Protein 8HEK (pdb70)

Sequence (87 aa):
MNTYLIDPRKNNDNSGERFTVDAVDITAAAKSSAAQQILGEEFEGLVYRETGESNGSSGMFQAYHHLHGTNRTETTTVGYPFHVMELLEH

Secondary structure (DSSP, 8-state):
-EEEEEE-GGGGTT----EEEEESSHHHHHHHHHHHHH-TT---EEEESSS-TTSSEEEEEEEEPTTSSS-EEEEEEEEEEEEE---

Radius of gyration: 12.9 Å; Cα contacts (8 Å, |Δi|>4): 193; chains: 1; bounding box: 28×34×29 Å

Foldseek 3Di:
DFKKKKFLCVLVPNPVDIDIDDDPFQQVRVQVNCCVSVHDVDDFGKDFDDDDVRAKGKIWTKDADPPDDGDIDTDGDIMTIHTDDDD

Organism: NCBI:txid1223262

Structure (mmCIF, N/CA/C/O backbone):
data_8HEK
#
_entry.id   8HEK
#
_cell.length_a   26.960
_cell.length_b   47.351
_cell.length_c   56.370
_cell.angle_alpha   90.000
_cell.angle_beta   90.000
_cell.angle_gamma   90.000
#
_symmetry.space_group_name_H-M   'P 21 21 21'
#
loop_
_entity.id
_entity.type
_entity.pdbx_description
1 polymer AcrIE2
2 water water
#
loop_
_atom_site.group_PDB
_atom_site.id
_atom_site.type_symbol
_atom_site.label_atom_id
_atom_site.label_alt_id
_atom_site.label_comp_id
_atom_site.label_asym_id
_atom_site.label_entity_id
_atom_site.label_seq_id
_atom_site.pdbx_PDB_ins_code
_atom_site.Cartn_x
_atom_site.Cartn_y
_atom_site.Cartn_z
_atom_site.occupancy
_atom_site.B_iso_or_equiv
_atom_site.auth_seq_id
_atom_site.auth_comp_id
_atom_site.auth_asym_id
_atom_site.auth_atom_id
_atom_site.pdbx_PDB_model_num
ATOM 1 N N . MET A 1 1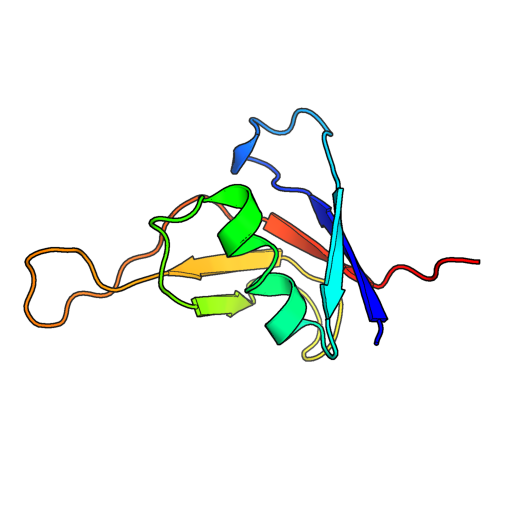 ? 4.536 13.885 53.291 1.00 16.17 1 MET A N 1
ATOM 2 C CA . MET A 1 1 ? 4.667 14.240 54.740 1.00 12.31 1 MET A CA 1
ATOM 3 C C . MET A 1 1 ? 3.344 14.836 55.247 1.00 12.71 1 MET A C 1
ATOM 4 O O . MET A 1 1 ? 2.678 15.567 54.507 1.00 15.26 1 MET A O 1
ATOM 9 N N . ASN A 1 2 ? 2.957 14.447 56.455 1.00 9.75 2 ASN A N 1
ATOM 10 C CA . ASN A 1 2 ? 1.744 14.994 57.113 1.00 9.54 2 ASN A CA 1
ATOM 11 C C . ASN A 1 2 ? 2.139 15.723 58.406 1.00 7.59 2 ASN A C 1
ATOM 12 O O . ASN A 1 2 ? 3.205 15.441 58.951 1.00 9.03 2 ASN A O 1
ATOM 17 N N . THR A 1 3 ? 1.235 16.578 58.859 1.00 7.68 3 THR A N 1
ATOM 18 C CA . THR A 1 3 ? 1.426 17.304 60.147 1.00 7.86 3 THR A CA 1
ATOM 19 C C . THR A 1 3 ? 0.422 16.737 61.151 1.00 6.34 3 THR A C 1
ATOM 20 O O . THR A 1 3 ? -0.711 16.478 60.793 1.00 7.09 3 THR A O 1
ATOM 24 N N . TYR A 1 4 ? 0.852 16.650 62.402 1.00 6.85 4 TYR A N 1
ATOM 25 C CA . TYR A 1 4 ? 0.004 16.136 63.495 1.00 5.08 4 TYR A CA 1
ATOM 26 C C . TYR A 1 4 ? 0.118 17.043 64.714 1.00 6.15 4 TYR A C 1
ATOM 27 O O . TYR A 1 4 ? 1.210 17.458 65.045 1.00 6.35 4 TYR A O 1
ATOM 36 N N . LEU A 1 5 ? -1.013 17.319 65.336 1.00 5.17 5 LEU A N 1
ATOM 37 C CA . LEU A 1 5 ? -1.078 18.166 66.536 1.00 5.15 5 LEU A CA 1
ATOM 38 C C . LEU A 1 5 ? -1.018 17.256 67.751 1.00 5.26 5 LEU A C 1
ATOM 39 O O . LEU A 1 5 ? -1.842 16.328 67.859 1.00 6.51 5 LEU A O 1
ATOM 44 N N . ILE A 1 6 ? -0.096 17.589 68.641 1.00 5.33 6 ILE A N 1
ATOM 45 C CA . ILE A 1 6 ? 0.130 16.785 69.873 1.00 4.96 6 ILE A CA 1
ATOM 46 C C . ILE A 1 6 ? -0.355 17.522 71.111 1.00 5.59 6 ILE A C 1
ATOM 47 O O . ILE A 1 6 ? 0.015 18.684 71.289 1.00 6.43 6 ILE A O 1
ATOM 52 N N . ASP A 1 7 ? -1.118 16.827 71.927 1.00 5.26 7 ASP A N 1
ATOM 53 C CA . ASP A 1 7 ? -1.505 17.359 73.248 1.00 6.63 7 ASP A CA 1
ATOM 54 C C . ASP A 1 7 ? -0.902 16.383 74.267 1.00 6.26 7 ASP A C 1
ATOM 55 O O . ASP A 1 7 ? -1.416 15.289 74.404 1.00 6.41 7 ASP A O 1
ATOM 60 N N . PRO A 1 8 ? 0.156 16.795 75.009 1.00 6.00 8 PRO A N 1
ATOM 61 C CA . PRO A 1 8 ? 0.786 15.909 76.010 1.00 5.97 8 PRO A CA 1
ATOM 62 C C . PRO A 1 8 ? -0.130 15.553 77.190 1.00 5.59 8 PRO A C 1
ATOM 63 O O . PRO A 1 8 ? 0.232 14.662 77.915 1.00 6.18 8 PRO A O 1
ATOM 67 N N . ARG A 1 9 ? -1.253 16.238 77.340 1.00 5.87 9 ARG A N 1
ATOM 68 C CA . ARG A 1 9 ? -2.252 15.929 78.408 1.00 8.05 9 ARG A CA 1
ATOM 69 C C . ARG A 1 9 ? -1.566 15.919 79.787 1.00 7.98 9 ARG A C 1
ATOM 70 O O . ARG A 1 9 ? -0.905 16.873 80.120 1.00 7.73 9 ARG A O 1
ATOM 78 N N . LYS A 1 10 ? -1.685 14.806 80.518 1.00 7.21 10 LYS A N 1
ATOM 79 C CA . LYS A 1 10 ? -1.150 14.785 81.908 1.00 9.36 10 LYS A CA 1
ATOM 80 C C . LYS A 1 10 ? 0.366 14.930 81.930 1.00 8.73 10 LYS A C 1
ATOM 81 O O . LYS A 1 10 ? 0.878 15.366 82.948 1.00 11.15 10 LYS A O 1
ATOM 87 N N . ASN A 1 11 ? 1.044 14.639 80.817 1.00 7.67 11 ASN A N 1
ATOM 88 C CA . ASN A 1 11 ? 2.509 14.875 80.771 1.00 8.41 11 ASN A CA 1
ATOM 89 C C . ASN A 1 11 ? 2.878 16.347 81.038 1.00 9.94 11 ASN A C 1
ATOM 90 O O . ASN A 1 11 ? 3.994 16.560 81.473 1.00 11.71 11 ASN A O 1
ATOM 95 N N . ASN A 1 12 ? 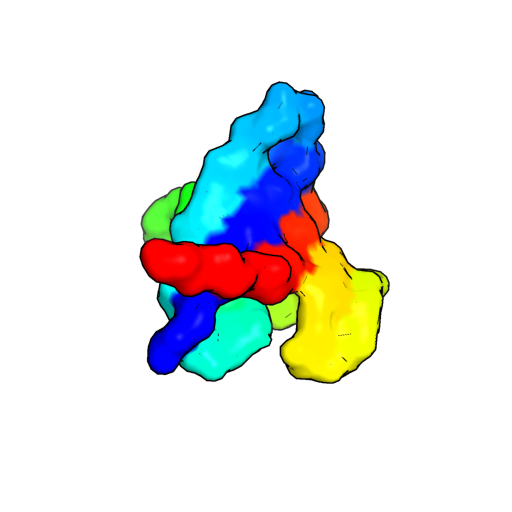2.014 17.302 80.672 1.00 9.46 12 ASN A N 1
ATOM 96 C CA . ASN A 1 12 ? 2.320 18.727 80.988 1.00 10.63 12 ASN A CA 1
ATOM 97 C C . ASN A 1 12 ? 1.293 19.249 81.988 1.00 11.04 12 ASN A C 1
ATOM 98 O O . ASN A 1 12 ? 1.040 20.471 81.984 1.00 12.46 12 ASN A O 1
ATOM 103 N N . ASP A 1 13 ? 0.702 18.359 82.759 1.00 12.94 13 ASP A N 1
ATOM 104 C CA . ASP A 1 13 ? -0.313 18.734 83.787 1.00 14.56 13 ASP A CA 1
ATOM 105 C C . ASP A 1 13 ? -1.544 19.354 83.129 1.00 12.43 13 ASP A C 1
ATOM 106 O O . ASP A 1 13 ? -2.153 20.225 83.740 1.00 13.09 13 ASP A O 1
ATOM 111 N N . ASN A 1 14 ? -1.872 18.931 81.908 1.00 10.99 14 ASN A N 1
ATOM 112 C CA . ASN A 1 14 ? -3.064 19.434 81.183 1.00 11.68 14 ASN A CA 1
ATOM 113 C C . ASN A 1 14 ? -3.021 20.972 81.092 1.00 10.09 14 ASN A C 1
ATOM 114 O O . ASN A 1 14 ? -4.066 21.613 81.232 1.00 12.39 14 ASN A O 1
ATOM 119 N N . SER A 1 15 ? -1.847 21.545 80.863 1.00 9.53 15 SER A N 1
ATOM 120 C CA . SER A 1 15 ? -1.694 23.030 80.752 1.00 10.26 15 SER A CA 1
ATOM 121 C C . SER A 1 15 ? -2.339 23.597 79.494 1.00 10.23 15 SER A C 1
ATOM 122 O O . SER A 1 15 ? -2.610 24.799 79.474 1.00 14.06 15 SER A O 1
ATOM 125 N N . GLY A 1 16 ? -2.613 22.734 78.521 1.00 9.86 16 GLY A N 1
ATOM 126 C CA . GLY A 1 16 ? -3.108 23.209 77.223 1.00 11.10 16 GLY A CA 1
ATOM 127 C C . GLY A 1 16 ? -1.962 23.491 76.265 1.00 9.84 16 GLY A C 1
ATOM 128 O O . GLY A 1 16 ? -2.280 23.796 75.119 1.00 11.33 16 GLY A O 1
ATOM 129 N N . GLU A 1 17 ? -0.713 23.377 76.687 1.00 8.18 17 GLU A N 1
ATOM 130 C CA . GLU A 1 17 ? 0.426 23.559 75.739 1.00 8.36 17 GLU A CA 1
ATOM 131 C C . GLU A 1 17 ? 0.387 22.417 74.730 1.00 7.22 17 GLU A C 1
ATOM 132 O O . GLU A 1 17 ? 0.321 21.245 75.142 1.00 8.87 17 GLU A O 1
ATOM 138 N N . ARG A 1 18 ? 0.433 22.772 73.465 1.00 6.57 18 ARG A N 1
ATOM 139 C CA . ARG A 1 18 ? 0.422 21.763 72.367 1.00 6.50 18 ARG A CA 1
ATOM 140 C C . ARG A 1 18 ? 1.498 22.139 71.353 1.00 6.27 18 ARG A C 1
ATOM 141 O O . ARG A 1 18 ? 2.020 23.259 71.401 1.00 7.18 18 ARG A O 1
ATOM 149 N N . PHE A 1 19 ? 1.848 21.198 70.491 1.00 5.49 19 PHE A N 1
ATOM 150 C CA . PHE A 1 19 ? 2.875 21.424 69.448 1.00 7.00 19 PHE A CA 1
ATOM 151 C C . PHE A 1 19 ? 2.576 20.464 68.297 1.00 6.13 19 PHE A C 1
ATOM 152 O O . PHE A 1 19 ? 1.792 19.535 68.468 1.00 6.98 19 PHE A O 1
ATOM 160 N N . THR A 1 20 ? 3.292 20.661 67.212 1.00 6.01 20 THR A N 1
ATOM 161 C CA . THR A 1 20 ? 3.109 19.737 66.085 1.00 6.37 20 THR A CA 1
ATOM 162 C C . THR A 1 20 ? 4.373 18.938 65.784 1.00 6.44 20 THR A C 1
ATOM 163 O O . THR A 1 20 ? 5.469 19.380 66.143 1.00 7.82 20 THR A O 1
ATOM 167 N N . VAL A 1 21 ? 4.148 17.797 65.153 1.00 6.45 21 VAL A N 1
ATOM 168 C CA . VAL A 1 21 ? 5.271 17.021 64.574 1.00 6.23 21 VAL A CA 1
ATOM 169 C C . VAL A 1 21 ? 4.865 16.725 63.122 1.00 6.45 21 VAL A C 1
ATOM 170 O O . VAL A 1 21 ? 3.690 16.686 62.829 1.00 7.86 21 VAL A O 1
ATOM 174 N N . ASP A 1 22 ? 5.877 16.501 62.287 1.00 7.02 22 ASP A N 1
ATOM 175 C CA . ASP A 1 22 ? 5.624 16.061 60.896 1.00 8.04 22 ASP A CA 1
ATOM 176 C C . ASP A 1 22 ? 6.079 14.606 60.797 1.00 6.82 22 ASP A C 1
ATOM 177 O O . ASP A 1 22 ? 7.123 14.256 61.318 1.00 8.69 22 ASP A O 1
ATOM 182 N N . ALA A 1 23 ? 5.275 13.777 60.142 1.00 6.81 23 ALA A N 1
ATOM 183 C CA . ALA A 1 23 ? 5.598 12.338 59.965 1.00 7.00 23 ALA A CA 1
ATOM 184 C C . ALA A 1 23 ? 4.781 11.779 58.803 1.00 7.31 23 ALA A C 1
ATOM 185 O O . ALA A 1 23 ? 3.828 12.391 58.356 1.00 7.12 23 AL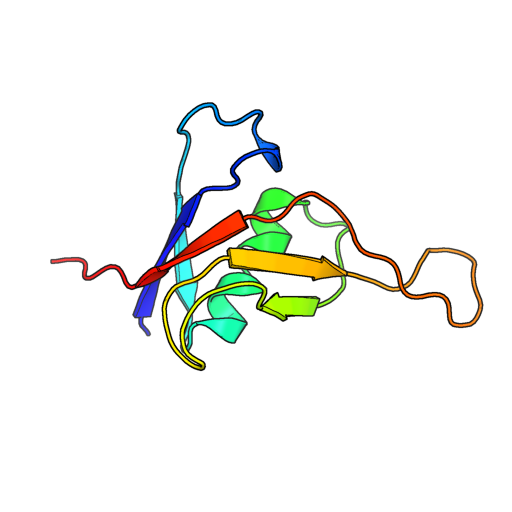A A O 1
ATOM 187 N N . VAL A 1 24 ? 5.207 10.615 58.341 1.00 7.23 24 VAL A N 1
ATOM 188 C CA . VAL A 1 24 ? 4.534 10.062 57.126 1.00 8.83 24 VAL A CA 1
ATOM 189 C C . VAL A 1 24 ? 3.210 9.373 57.478 1.00 8.00 24 VAL A C 1
ATOM 190 O O . VAL A 1 24 ? 2.4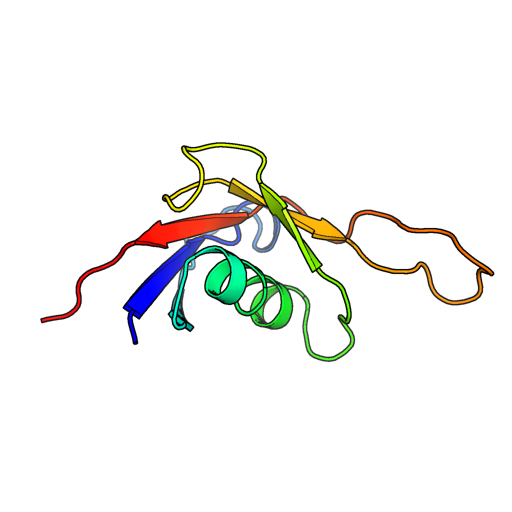22 9.138 56.572 1.00 10.26 24 VAL A O 1
ATOM 194 N N . ASP A 1 25 ? 3.008 8.977 58.728 1.00 7.58 25 ASP A N 1
ATOM 195 C CA . ASP A 1 25 ? 1.743 8.322 59.158 1.00 8.17 25 ASP A CA 1
ATOM 196 C C . ASP A 1 25 ? 1.571 8.596 60.663 1.00 6.63 25 ASP A C 1
ATOM 197 O O . ASP A 1 25 ? 2.506 9.074 61.324 1.00 7.06 25 ASP A O 1
ATOM 202 N N . ILE A 1 26 ? 0.396 8.256 61.169 1.00 8.69 26 ILE A N 1
ATOM 203 C CA . ILE A 1 26 ? 0.109 8.667 62.582 1.00 8.60 26 ILE A CA 1
ATOM 204 C C . ILE A 1 26 ? 0.909 7.844 63.604 1.00 8.50 26 ILE A C 1
ATOM 205 O O . ILE A 1 26 ? 1.224 8.372 64.638 1.00 8.31 26 ILE A O 1
ATOM 210 N N . THR A 1 27 ? 1.204 6.580 63.319 1.00 9.51 27 THR A N 1
ATOM 211 C CA . THR A 1 27 ? 2.045 5.808 64.286 1.00 10.56 27 THR A CA 1
ATOM 212 C C . THR A 1 27 ? 3.456 6.380 64.373 1.00 9.35 27 THR A C 1
ATOM 213 O O . THR A 1 27 ? 3.986 6.483 65.441 1.00 8.82 27 THR A O 1
ATOM 217 N N . ALA A 1 28 ? 4.017 6.759 63.230 1.00 8.68 28 ALA A N 1
ATOM 218 C CA . ALA A 1 28 ? 5.337 7.426 63.261 1.00 8.23 28 ALA A CA 1
ATOM 219 C C . ALA A 1 28 ? 5.225 8.754 64.026 1.00 6.71 28 ALA A C 1
ATOM 220 O O . ALA A 1 28 ? 6.113 9.099 64.761 1.00 7.61 28 ALA A O 1
ATOM 222 N N . ALA A 1 29 ? 4.132 9.485 63.795 1.00 6.13 29 ALA A N 1
ATOM 223 C CA . ALA A 1 29 ? 3.900 10.767 64.514 1.00 6.28 29 ALA A CA 1
ATOM 224 C C . ALA A 1 29 ? 3.840 10.550 66.022 1.00 7.00 29 ALA A C 1
ATOM 225 O O . ALA A 1 29 ? 4.428 11.336 66.738 1.00 6.34 29 ALA A O 1
ATOM 227 N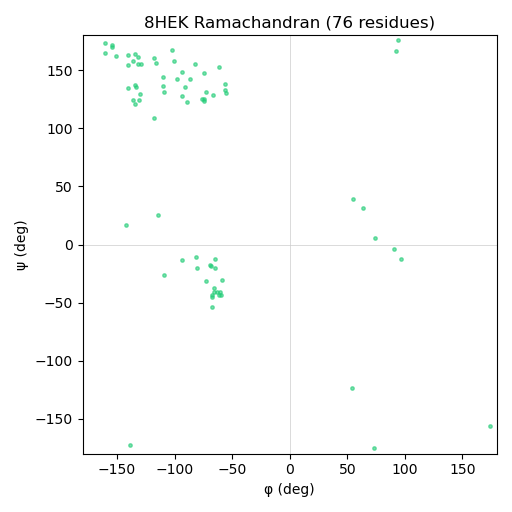 N . ALA A 1 30 ? 3.144 9.493 66.433 1.00 6.60 30 ALA A N 1
ATOM 228 C CA . ALA A 1 30 ? 2.978 9.248 67.880 1.00 6.54 30 ALA A CA 1
ATOM 229 C C . ALA A 1 30 ? 4.337 8.926 68.508 1.00 6.62 30 ALA A C 1
ATOM 230 O O . ALA A 1 30 ? 4.568 9.347 69.623 1.00 6.61 30 ALA A O 1
ATOM 232 N N . LYS A 1 31 ? 5.183 8.195 67.777 1.00 6.04 31 LYS A N 1
ATOM 233 C CA . LYS A 1 31 ? 6.539 7.886 68.301 1.00 6.63 31 LYS A CA 1
ATOM 234 C C . LYS A 1 31 ? 7.376 9.1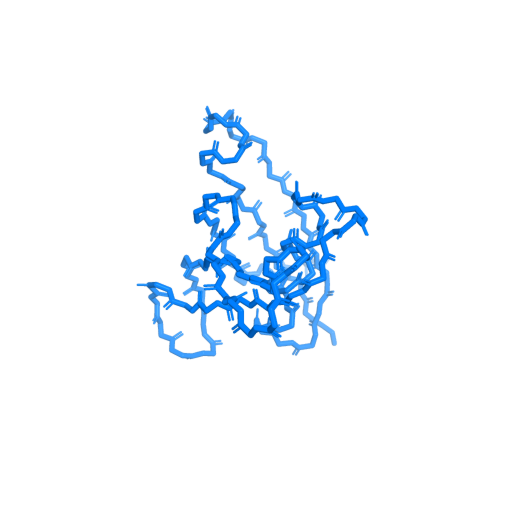70 68.379 1.00 6.95 31 LYS A C 1
ATOM 235 O O . LYS A 1 31 ? 7.998 9.417 69.389 1.00 7.86 31 LYS A O 1
ATOM 241 N N A SER A 1 32 ? 7.283 10.025 67.356 0.44 7.18 32 SER A N 1
ATOM 242 N N B SER A 1 32 ? 7.285 10.023 67.355 0.56 7.15 32 SER A N 1
ATOM 243 C CA A SER A 1 32 ? 8.012 11.327 67.392 0.44 7.17 32 SER A CA 1
ATOM 244 C CA B SER A 1 32 ? 8.011 11.326 67.391 0.56 7.18 32 SER A CA 1
ATOM 245 C C A SER A 1 3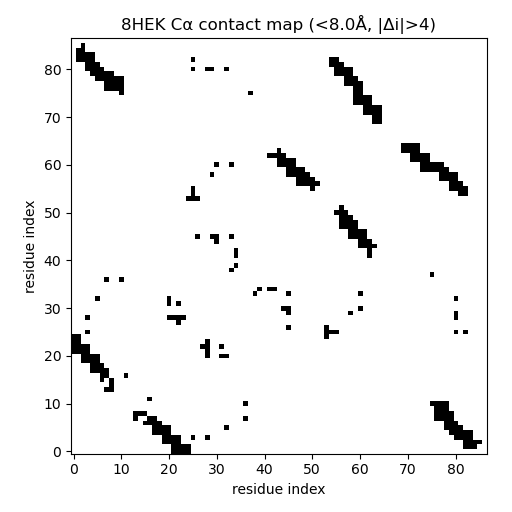2 ? 7.496 12.185 68.552 0.44 7.59 32 SER A C 1
ATOM 246 C C B SER A 1 32 ? 7.496 12.184 68.553 0.56 7.56 32 SER A C 1
ATOM 247 O O A SER A 1 32 ? 8.302 12.813 69.229 0.44 8.02 32 SER A O 1
ATOM 248 O O B SER A 1 32 ? 8.298 12.813 69.228 0.56 8.70 32 SER A O 1
ATOM 253 N N . ALA A 1 33 ? 6.241 12.220 68.768 1.00 7.53 33 ALA A N 1
ATOM 254 C CA . ALA A 1 33 ? 5.597 12.972 69.869 1.00 7.38 33 ALA A CA 1
ATOM 255 C C . ALA A 1 33 ? 6.082 12.440 71.217 1.00 6.43 33 ALA A C 1
ATOM 256 O O . ALA A 1 33 ? 6.437 13.239 72.044 1.00 6.72 33 ALA A O 1
ATOM 258 N N . ALA A 1 34 ? 6.150 11.115 71.375 1.00 6.79 34 ALA A N 1
ATOM 259 C CA . ALA A 1 34 ? 6.699 10.562 72.638 1.00 6.63 34 ALA A CA 1
ATOM 260 C C . ALA A 1 34 ? 8.159 11.001 72.866 1.00 6.26 34 ALA A C 1
ATOM 261 O O . ALA A 1 34 ? 8.508 11.308 73.980 1.00 7.12 34 ALA A O 1
ATOM 263 N N . GLN A 1 35 ? 8.965 11.006 71.809 1.00 7.77 35 GLN A N 1
ATOM 264 C CA . GLN A 1 35 ? 10.383 11.449 71.956 1.00 7.14 35 GLN A CA 1
ATOM 265 C C . GLN A 1 35 ? 10.409 12.905 72.430 1.00 7.85 35 GLN A C 1
ATOM 266 O O . GLN A 1 35 ? 11.243 13.227 73.227 1.00 8.21 35 GLN A O 1
ATOM 272 N N . GLN A 1 36 ? 9.551 13.734 71.845 1.00 7.64 36 GLN A N 1
ATOM 273 C CA . GLN A 1 36 ? 9.540 15.169 72.208 1.00 9.08 36 GLN A CA 1
ATOM 274 C C . GLN A 1 36 ? 9.057 15.316 73.654 1.00 8.67 36 GLN A C 1
ATOM 275 O O . GLN A 1 36 ? 9.621 16.139 74.382 1.00 10.95 36 GLN A O 1
ATOM 281 N N . ILE A 1 37 ? 8.018 14.587 74.031 1.00 6.86 37 ILE A N 1
ATOM 282 C CA . ILE A 1 37 ? 7.459 14.697 75.407 1.00 7.93 37 ILE A CA 1
ATOM 283 C C . ILE A 1 37 ? 8.446 14.154 76.431 1.00 7.98 37 ILE A C 1
ATOM 284 O O . ILE A 1 37 ? 8.603 14.776 77.482 1.00 9.42 37 ILE A O 1
ATOM 289 N N . LEU A 1 38 ? 9.030 13.005 76.153 1.00 7.45 38 LEU A N 1
ATOM 290 C CA . LEU A 1 38 ? 9.823 12.285 77.189 1.00 7.85 38 LEU A CA 1
ATOM 291 C C . LEU A 1 38 ? 11.309 12.621 77.139 1.00 8.02 38 LEU A C 1
ATOM 292 O O . LEU A 1 38 ? 11.997 12.271 78.095 1.00 12.83 38 LEU A O 1
ATOM 297 N N . GLY A 1 39 ? 11.743 13.255 76.076 1.00 8.61 39 GLY A N 1
ATOM 298 C CA . GLY A 1 39 ? 13.149 13.676 76.025 1.00 9.80 39 GLY A CA 1
ATOM 299 C C . GLY A 1 39 ? 14.056 12.666 75.332 1.00 10.21 39 GLY A C 1
ATOM 300 O O . GLY A 1 39 ? 13.619 11.540 75.032 1.00 9.13 39 GLY A O 1
ATOM 301 N N . GLU A 1 40 ? 15.331 13.046 75.190 1.00 11.67 40 GLU A N 1
ATOM 302 C CA . GLU A 1 40 ? 16.317 12.249 74.401 1.00 12.37 40 GLU A CA 1
ATOM 303 C C . GLU A 1 40 ? 16.688 10.910 75.018 1.00 12.62 40 GLU A C 1
ATOM 304 O O . GLU A 1 40 ? 17.236 10.097 74.286 1.00 14.56 40 GLU A O 1
ATOM 310 N N . GLU A 1 41 ? 16.456 10.696 76.277 1.00 13.05 41 GLU A N 1
ATOM 311 C CA . GLU A 1 41 ? 16.877 9.386 76.800 1.00 14.13 41 GLU A CA 1
ATOM 312 C C . GLU A 1 41 ? 15.824 8.325 76.468 1.00 14.14 41 GLU A C 1
ATOM 313 O O . GLU A 1 41 ? 16.073 7.165 76.735 1.00 13.91 41 GLU A O 1
ATOM 315 N N . PHE A 1 42 ? 14.654 8.751 75.994 1.00 10.22 42 PHE A N 1
ATOM 316 C CA . PHE A 1 42 ? 13.582 7.787 75.709 1.00 10.39 42 PHE A CA 1
ATOM 317 C C . PHE A 1 42 ? 13.883 7.006 74.431 1.00 10.58 42 PHE A C 1
ATOM 318 O O . PHE A 1 42 ? 14.149 7.601 73.392 1.00 10.71 42 PHE A O 1
ATOM 326 N N . GLU A 1 43 ? 13.871 5.682 74.562 1.00 10.94 43 GLU A N 1
ATOM 327 C CA . GLU A 1 43 ? 13.958 4.794 73.373 1.00 11.74 43 GLU A CA 1
ATOM 328 C C . GLU A 1 43 ? 12.871 3.764 73.629 1.00 11.94 43 GLU A C 1
ATOM 329 O O . GLU A 1 43 ? 12.884 3.103 74.642 1.00 15.79 43 GLU A O 1
ATOM 335 N N . GLY A 1 44 ? 11.947 3.701 72.718 1.00 10.58 44 GLY A N 1
ATOM 336 C CA . GLY A 1 44 ? 10.829 2.766 72.863 1.00 11.11 44 GLY A CA 1
ATOM 337 C C . GLY A 1 44 ? 9.817 2.994 71.760 1.00 12.34 44 GLY A C 1
ATOM 338 O O . GLY A 1 44 ? 10.146 3.556 70.716 1.00 15.31 44 GLY A O 1
ATOM 339 N N . LEU A 1 45 ? 8.600 2.587 72.043 1.00 9.33 45 LEU A N 1
ATOM 340 C CA . LEU A 1 45 ? 7.539 2.662 71.024 1.00 9.20 45 LEU A CA 1
ATOM 341 C C . LEU A 1 45 ? 6.272 3.147 71.709 1.00 8.05 45 LEU A C 1
ATOM 342 O O . LEU A 1 45 ? 6.309 3.555 72.860 1.00 7.83 45 LEU A O 1
ATOM 347 N N . VAL A 1 46 ? 5.194 3.119 70.947 1.00 7.20 46 VAL A N 1
ATOM 348 C CA . VAL A 1 46 ? 3.892 3.570 71.482 1.00 6.93 46 VAL A CA 1
ATOM 349 C C . VAL A 1 46 ? 2.809 2.598 71.061 1.00 6.18 46 VAL A C 1
ATOM 350 O O . VAL A 1 46 ? 2.981 1.878 70.067 1.00 7.86 46 VAL A O 1
ATOM 354 N N . TYR A 1 47 ? 1.733 2.610 71.807 1.00 6.13 47 TYR A N 1
ATOM 355 C CA . TYR A 1 47 ? 0.520 1.878 71.367 1.00 6.85 47 TYR A CA 1
ATOM 356 C C . TYR A 1 47 ? -0.699 2.788 71.490 1.00 5.77 47 TYR A C 1
ATOM 357 O O . TYR A 1 47 ? -0.718 3.756 72.255 1.00 6.32 47 TYR A O 1
ATOM 366 N N . ARG A 1 48 ? -1.731 2.386 70.779 1.00 5.92 48 ARG A N 1
ATOM 367 C CA . ARG A 1 48 ? -2.978 3.186 70.714 1.00 6.11 48 ARG A CA 1
ATOM 368 C C . ARG A 1 48 ? -3.972 2.790 71.795 1.00 5.76 48 ARG A C 1
ATOM 369 O O . ARG A 1 48 ? -4.191 1.602 72.014 1.00 7.15 48 ARG A O 1
ATOM 377 N N . GLU A 1 49 ? -4.556 3.799 72.437 1.00 5.42 49 GLU A N 1
ATOM 378 C CA . GLU A 1 49 ? -5.625 3.563 73.453 1.00 6.17 49 GLU A CA 1
ATOM 379 C C . GLU A 1 49 ? -7.007 4.005 72.947 1.00 7.18 49 GLU A C 1
ATOM 380 O O . GLU A 1 49 ? -7.989 3.513 73.469 1.00 8.61 49 GLU A O 1
ATOM 386 N N . THR A 1 50 ? -7.053 4.958 72.015 1.00 6.07 50 THR A N 1
ATOM 387 C CA . THR A 1 50 ? -8.354 5.387 71.444 1.00 6.63 50 THR A CA 1
ATOM 388 C C . THR A 1 50 ? -8.225 5.645 69.945 1.00 6.43 50 THR A C 1
ATOM 389 O O . THR A 1 50 ? -7.120 5.861 69.456 1.00 6.48 50 THR A O 1
ATOM 393 N N . GLY A 1 51 ? -9.374 5.692 69.279 1.00 7.82 51 GLY A N 1
ATOM 394 C CA . GLY A 1 51 ? -9.407 6.076 67.861 1.00 8.60 51 GLY A CA 1
ATOM 395 C C . GLY A 1 51 ? -9.326 4.921 66.912 1.00 9.24 51 GLY A C 1
ATOM 396 O O . GLY A 1 51 ? -9.023 3.785 67.326 1.00 10.02 51 GLY A O 1
ATOM 397 N N . GLU A 1 52 ? -9.643 5.235 65.676 1.00 10.39 52 GLU A N 1
ATOM 398 C CA . GLU A 1 52 ? -9.566 4.253 64.592 1.00 11.29 52 GLU A CA 1
ATOM 399 C C . GLU A 1 52 ? -8.114 4.027 64.236 1.00 10.69 52 GLU A C 1
ATOM 400 O O . GLU A 1 52 ? -7.325 4.983 64.250 1.00 11.09 52 GLU A O 1
ATOM 406 N N . SER A 1 53 ? -7.822 2.814 63.824 1.00 13.78 53 SER A N 1
ATOM 407 C CA . SER A 1 53 ? -6.482 2.509 63.322 1.00 16.31 53 SER A CA 1
ATOM 408 C C . SER A 1 53 ? -6.189 3.469 62.176 1.00 14.34 53 SER A C 1
ATOM 409 O O . SER A 1 53 ? -7.090 3.789 61.421 1.00 16.62 53 SER A O 1
ATOM 412 N N . ASN A 1 54 ? -4.969 3.963 62.163 1.00 15.41 54 ASN A N 1
ATOM 413 C CA . ASN A 1 54 ? -4.510 4.884 61.097 1.00 16.26 54 ASN A CA 1
ATOM 414 C C . ASN A 1 54 ? -5.119 6.276 61.280 1.00 18.64 54 ASN A C 1
ATOM 415 O O . ASN A 1 54 ? -4.739 7.120 60.515 1.00 20.51 54 ASN A O 1
ATOM 420 N N . GLY A 1 55 ? -5.857 6.547 62.366 1.00 13.08 55 GLY A N 1
ATOM 421 C CA . GLY A 1 55 ? -6.509 7.846 62.624 1.00 12.60 55 GLY A CA 1
ATOM 422 C C . GLY A 1 55 ? -6.108 8.539 63.942 1.00 9.95 55 GLY A C 1
ATOM 423 O O . GLY A 1 55 ? -5.284 8.007 64.647 1.00 9.30 55 GLY A O 1
ATOM 424 N N A SER A 1 56 ? -6.754 9.668 64.254 0.22 9.38 56 SER A N 1
ATOM 425 N N B SER A 1 56 ? -6.754 9.668 64.252 0.78 9.38 56 SER A N 1
ATOM 426 C CA A SER A 1 56 ? -6.431 10.426 65.499 0.22 8.69 56 SER A CA 1
ATOM 427 C CA B SER A 1 56 ? -6.433 10.428 65.504 0.78 8.06 56 SER A CA 1
ATOM 428 C C A SER A 1 56 ? -6.736 9.598 66.747 0.22 8.35 56 SER A C 1
ATOM 429 C C B SER A 1 56 ? -6.749 9.607 66.756 0.78 8.26 56 SER A C 1
ATOM 430 O O A SER A 1 56 ? -7.589 8.702 66.684 0.22 7.46 56 SER A O 1
ATOM 431 O O B SER A 1 56 ? -7.566 8.698 66.690 0.78 9.37 56 SER A O 1
ATOM 436 N N . GLY A 1 57 ? -6.007 9.854 67.814 1.00 7.91 57 GLY A N 1
ATOM 437 C CA . GLY A 1 57 ? -6.335 9.153 69.074 1.00 8.18 57 GLY A CA 1
ATOM 438 C C . GLY A 1 57 ? -5.304 9.343 70.168 1.00 6.11 57 GLY A C 1
ATOM 439 O O . GLY A 1 57 ? -4.336 10.094 69.988 1.00 6.91 57 GLY A O 1
ATOM 440 N N . MET A 1 58 ? -5.584 8.691 71.286 1.00 5.95 58 MET A N 1
ATOM 441 C CA . MET A 1 58 ? -4.645 8.693 72.424 1.00 5.70 58 MET A CA 1
ATOM 442 C C . MET A 1 58 ? -3.636 7.562 72.251 1.00 5.00 58 MET A C 1
ATOM 443 O O . MET A 1 58 ? -4.023 6.460 71.875 1.00 6.13 58 MET A O 1
ATOM 448 N N . PHE A 1 59 ? -2.407 7.868 72.635 1.00 5.44 59 PHE A N 1
ATOM 449 C CA . PHE A 1 59 ? -1.307 6.877 72.575 1.00 5.06 59 PHE A CA 1
ATOM 450 C C . PHE A 1 59 ? -0.558 6.873 73.909 1.00 5.21 59 PHE A C 1
ATOM 451 O O . PHE A 1 59 ? -0.583 7.862 74.652 1.00 5.93 59 PHE A O 1
ATOM 459 N N . GLN A 1 60 ? 0.073 5.745 74.190 1.00 5.35 60 GLN A N 1
ATOM 460 C CA . GLN A 1 60 ? 0.870 5.557 75.428 1.00 4.90 60 GLN A CA 1
ATOM 461 C C . GLN A 1 60 ? 2.241 4.992 75.050 1.00 5.41 60 GLN A C 1
ATOM 462 O O . GLN A 1 60 ? 2.307 4.018 74.296 1.00 5.68 60 GLN A O 1
ATOM 468 N N . ALA A 1 61 ? 3.294 5.614 75.551 1.00 5.08 61 ALA A N 1
ATOM 469 C CA . ALA A 1 61 ? 4.673 5.149 75.285 1.00 6.32 61 ALA A CA 1
ATOM 470 C C . ALA A 1 61 ? 5.060 4.013 76.228 1.00 5.65 61 ALA A C 1
ATOM 471 O O . ALA A 1 61 ? 4.521 3.926 77.342 1.00 6.03 61 ALA A O 1
ATOM 473 N N . TYR A 1 62 ? 6.002 3.213 75.766 1.00 6.42 62 TYR A N 1
ATOM 474 C CA . TYR A 1 62 ? 6.551 2.107 76.581 1.00 6.41 62 TYR A CA 1
ATOM 475 C C . TYR A 1 62 ? 7.989 1.881 76.137 1.00 6.50 62 TYR A C 1
ATOM 476 O O . TYR A 1 62 ? 8.415 2.346 75.073 1.00 7.33 62 TYR A O 1
ATOM 485 N N . HIS A 1 63 ? 8.707 1.204 77.014 1.00 6.53 63 HIS A N 1
ATOM 486 C CA . HIS A 1 63 ? 10.123 0.921 76.715 1.00 8.10 63 HIS A CA 1
ATOM 487 C C . HIS A 1 63 ? 10.666 -0.234 77.546 1.00 8.28 63 HIS A C 1
ATOM 488 O O . HIS A 1 63 ? 9.963 -0.733 78.433 1.00 8.54 63 HIS A O 1
ATOM 495 N N . HIS A 1 64 ? 11.895 -0.624 77.222 1.00 10.01 64 HIS A N 1
ATOM 496 C CA . HIS A 1 64 ? 12.611 -1.609 78.062 1.00 10.66 64 HIS A CA 1
ATOM 497 C C . HIS A 1 64 ? 13.021 -0.912 79.356 1.00 11.61 64 HIS A C 1
ATOM 498 O O . HIS A 1 64 ? 13.568 0.199 79.297 1.00 15.90 64 HIS A O 1
ATOM 505 N N . LEU A 1 65 ? 12.744 -1.535 80.485 1.00 11.65 65 LEU A N 1
ATOM 506 C CA . LEU A 1 65 ? 13.180 -0.974 81.787 1.00 11.80 65 LEU A CA 1
ATOM 507 C C . LEU A 1 65 ? 14.690 -1.193 81.935 1.00 12.68 65 LEU A C 1
ATOM 508 O O . LEU A 1 65 ? 15.158 -2.336 81.906 1.00 12.59 65 LEU A O 1
ATOM 513 N N . HIS A 1 66 ? 15.406 -0.091 82.137 1.00 13.99 66 HIS A N 1
ATOM 514 C CA . HIS A 1 66 ? 16.883 -0.148 82.236 1.00 15.51 66 HIS A CA 1
ATOM 515 C C . HIS A 1 66 ? 17.352 -1.113 83.336 1.00 15.20 66 HIS A C 1
ATOM 516 O O . HIS A 1 66 ? 16.862 -0.994 84.475 1.00 17.65 66 HIS A O 1
ATOM 523 N N . GLY A 1 67 ? 18.318 -1.961 82.991 1.00 15.93 67 GLY A N 1
ATOM 524 C CA . GLY A 1 67 ? 18.915 -2.865 84.002 1.00 15.98 67 GLY A CA 1
ATOM 525 C C . GLY A 1 67 ? 18.296 -4.257 84.009 1.00 14.58 67 GLY A C 1
ATOM 526 O O . GLY A 1 67 ? 18.798 -5.132 84.696 1.00 14.79 67 GLY A O 1
ATOM 527 N N . THR A 1 68 ? 17.177 -4.415 83.322 1.00 13.48 68 THR A N 1
ATOM 528 C CA . THR A 1 68 ? 16.452 -5.713 83.356 1.00 12.70 68 THR A CA 1
ATOM 529 C C . THR A 1 68 ? 16.753 -6.524 82.113 1.00 13.83 68 THR A C 1
ATOM 530 O O . THR A 1 68 ? 17.225 -5.963 81.116 1.00 14.83 68 THR 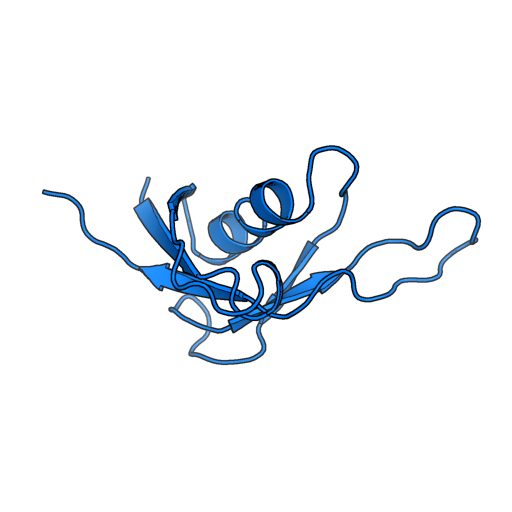A O 1
ATOM 534 N N . ASN A 1 69 ? 16.565 -7.833 82.218 1.00 14.10 69 ASN A N 1
ATOM 535 C CA . ASN A 1 69 ? 16.799 -8.657 81.020 1.00 15.74 69 ASN A CA 1
ATOM 536 C C . ASN A 1 69 ? 15.738 -8.324 79.969 1.00 15.55 69 ASN A C 1
ATOM 537 O O . ASN A 1 69 ? 16.138 -8.029 78.844 1.00 16.75 69 ASN A O 1
ATOM 542 N N . ARG A 1 70 ? 14.469 -8.388 80.310 1.00 14.35 70 ARG A N 1
ATOM 543 C CA . ARG A 1 70 ? 13.432 -8.303 79.243 1.00 14.61 70 ARG A CA 1
ATOM 544 C C . ARG A 1 70 ? 12.199 -7.502 79.681 1.00 13.19 70 ARG A C 1
ATOM 545 O O . ARG A 1 70 ? 11.175 -7.630 79.018 1.00 15.83 70 ARG A O 1
ATOM 553 N N . THR A 1 71 ? 12.298 -6.715 80.745 1.00 11.97 71 THR A N 1
ATOM 554 C CA . THR A 1 71 ? 11.089 -6.042 81.262 1.00 11.17 71 THR A CA 1
ATOM 555 C C . THR A 1 71 ? 10.686 -4.846 80.393 1.00 11.09 71 THR A C 1
ATOM 556 O O . THR A 1 71 ? 11.481 -3.938 80.262 1.00 12.92 71 THR A O 1
ATOM 560 N N . GLU A 1 72 ? 9.438 -4.863 79.933 1.00 11.53 72 GLU A N 1
ATOM 561 C CA . GLU A 1 72 ? 8.876 -3.704 79.206 1.00 10.19 72 GLU A CA 1
ATOM 562 C C . GLU A 1 72 ? 7.838 -3.034 80.105 1.00 8.84 72 GLU A C 1
ATOM 563 O O . GLU A 1 72 ? 7.019 -3.728 80.725 1.00 9.86 72 GLU A O 1
ATOM 569 N N A THR A 1 73 ? 7.898 -1.703 80.172 0.48 7.90 73 THR A N 1
ATOM 570 N N B THR A 1 73 ? 7.900 -1.704 80.176 0.52 7.94 73 THR A N 1
ATOM 571 C CA A THR A 1 73 ? 6.958 -0.949 81.031 0.48 7.69 73 THR A CA 1
ATOM 572 C CA B THR A 1 73 ? 6.964 -0.946 81.037 0.52 7.77 73 THR A CA 1
ATOM 573 C C A THR A 1 73 ? 6.512 0.322 80.321 0.48 6.64 73 THR A C 1
ATOM 574 C C B THR A 1 73 ? 6.506 0.314 80.314 0.52 6.58 73 THR A C 1
ATOM 575 O O A THR A 1 73 ? 7.224 0.797 79.432 0.48 7.37 73 THR A O 1
ATOM 576 O O B THR A 1 73 ? 7.233 0.802 79.448 0.52 7.81 73 THR A O 1
ATOM 583 N N . THR A 1 74 ? 5.352 0.787 80.650 1.00 7.04 74 THR A N 1
ATOM 584 C CA . THR A 1 74 ? 4.911 2.107 80.134 1.00 7.54 74 THR A CA 1
ATOM 585 C C . THR A 1 74 ? 5.783 3.218 80.702 1.00 8.13 74 THR A C 1
ATOM 586 O O . THR A 1 74 ? 6.392 3.050 81.768 1.00 9.38 74 THR A O 1
ATOM 590 N N . VAL A 1 75 ? 5.831 4.315 79.981 1.00 6.70 75 VAL A N 1
ATOM 591 C CA . VAL A 1 75 ? 6.602 5.489 80.465 1.00 8.37 75 VAL A CA 1
ATOM 592 C C . VAL A 1 75 ? 5.756 6.700 80.110 1.00 7.74 75 VAL A C 1
ATOM 593 O O . VAL A 1 75 ? 5.199 6.762 79.015 1.00 7.28 75 VAL A O 1
ATOM 597 N N . GLY A 1 76 ? 5.636 7.579 81.066 1.00 7.90 76 GLY A N 1
ATOM 598 C CA . GLY A 1 76 ? 4.825 8.783 80.871 1.00 8.68 76 GLY A CA 1
ATOM 599 C C . GLY A 1 76 ? 3.344 8.477 80.891 1.00 7.72 76 GLY A C 1
ATOM 600 O O . GLY A 1 76 ? 2.946 7.354 81.161 1.00 9.60 76 GLY A O 1
ATOM 601 N N . TYR A 1 77 ? 2.564 9.508 80.619 1.00 8.46 77 TYR A N 1
ATOM 602 C CA . TYR A 1 77 ? 1.102 9.398 80.570 1.00 8.25 77 TYR A CA 1
ATOM 603 C C . TYR A 1 77 ? 0.658 9.357 79.105 1.00 6.56 77 TYR A C 1
ATOM 604 O O . TYR A 1 77 ? 1.405 9.684 78.204 1.00 6.61 77 TYR A O 1
ATOM 613 N N . PRO A 1 78 ? -0.625 8.989 78.861 1.00 7.15 78 PRO A N 1
ATOM 614 C CA . PRO A 1 78 ? -1.148 9.065 77.502 1.00 7.31 78 PRO A CA 1
ATOM 615 C C . PRO A 1 78 ? -1.126 10.493 76.949 1.00 6.67 78 PRO A C 1
ATOM 616 O O . PRO A 1 78 ? -1.179 11.434 77.674 1.00 7.07 78 PRO A O 1
ATOM 620 N N . PHE A 1 79 ? -1.036 10.580 75.629 1.00 6.10 79 PHE A N 1
ATOM 621 C CA . PHE A 1 79 ? -1.035 11.883 74.938 1.00 6.58 79 PHE A CA 1
ATOM 622 C C . PHE A 1 79 ? -1.862 11.730 73.674 1.00 5.39 79 PHE A C 1
ATOM 623 O O . PHE A 1 79 ? -1.984 10.619 73.162 1.00 5.82 79 PHE A O 1
ATOM 631 N N . HIS A 1 80 ? -2.406 12.851 73.221 1.00 5.54 80 HIS A N 1
ATOM 632 C CA . HIS A 1 80 ? -3.273 12.846 72.024 1.00 5.72 80 HIS A CA 1
ATOM 633 C C . HIS A 1 80 ? -2.494 13.249 70.777 1.00 5.16 80 HIS A C 1
ATOM 634 O O . HIS A 1 80 ? -1.642 14.138 70.841 1.00 5.60 80 HIS A O 1
ATOM 641 N N . VAL A 1 81 ? -2.835 12.581 69.680 1.00 5.35 81 VAL A N 1
ATOM 642 C CA . VAL A 1 81 ? -2.190 12.825 68.360 1.00 5.50 81 VAL A CA 1
ATOM 643 C C . VAL A 1 81 ? -3.327 12.991 67.355 1.00 5.83 81 VAL A C 1
ATOM 644 O O . VAL A 1 81 ? -4.186 12.115 67.269 1.00 7.07 81 VAL A O 1
ATOM 648 N N . MET A 1 82 ? -3.338 14.108 66.654 1.00 6.69 82 MET A N 1
ATOM 649 C CA . MET A 1 82 ? -4.473 14.441 65.781 1.00 8.67 82 MET A CA 1
ATOM 650 C C . MET A 1 82 ? -3.963 14.907 64.428 1.00 8.15 82 MET A C 1
ATOM 651 O O . MET A 1 82 ? -3.040 15.721 64.332 1.00 6.91 82 MET A O 1
ATOM 656 N N . GLU A 1 83 ? -4.610 14.397 63.401 1.00 9.00 83 GLU A N 1
ATOM 657 C CA . GLU A 1 83 ? -4.377 14.918 62.044 1.00 10.11 83 GLU A CA 1
ATOM 658 C C . GLU A 1 83 ? -4.622 16.444 61.962 1.00 9.21 83 GLU A C 1
ATOM 659 O O . GLU A 1 83 ? -5.613 16.915 62.507 1.00 9.54 83 GLU A O 1
ATOM 665 N N . LEU A 1 84 ? -3.671 17.140 61.391 1.00 8.60 84 LEU A N 1
ATOM 666 C CA . LEU A 1 84 ? -3.825 18.612 61.221 1.00 8.51 84 LEU A CA 1
ATOM 667 C C . LEU A 1 84 ? -3.383 19.041 59.825 1.00 9.67 84 LEU A C 1
ATOM 668 O O . LEU A 1 84 ? -2.263 18.794 59.449 1.00 10.61 84 LEU A O 1
ATOM 673 N N . LEU A 1 85 ? -4.280 19.721 59.108 1.00 9.89 85 LEU A N 1
ATOM 674 C CA . LEU A 1 85 ? -3.947 20.282 57.776 1.00 11.12 85 LEU A CA 1
ATOM 675 C C . LEU A 1 85 ? -3.390 21.686 57.959 1.00 12.96 85 LEU A C 1
ATOM 676 O O . LEU A 1 85 ? -4.078 22.517 58.549 1.00 14.22 85 LEU A O 1
ATOM 681 N N . GLU A 1 86 ? -2.181 21.917 57.477 1.00 12.50 86 GLU A N 1
ATOM 682 C CA . GLU A 1 86 ? -1.588 23.271 57.455 1.00 14.51 86 GLU A CA 1
ATOM 683 C C . GLU A 1 86 ? -1.907 23.890 56.092 1.00 21.41 86 GLU A C 1
ATOM 684 O O . GLU A 1 86 ? -1.995 23.170 55.099 1.00 23.90 86 GLU A O 1
ATOM 690 N N . HIS A 1 87 ? -2.061 25.193 56.051 1.00 26.45 87 HIS A N 1
ATOM 691 C CA . HIS A 1 87 ? -2.345 25.875 54.767 1.00 34.53 87 HIS A CA 1
ATOM 692 C C . HIS A 1 87 ? -1.002 26.276 54.128 1.00 41.89 87 HIS A C 1
ATOM 693 O O . HIS A 1 87 ? -0.165 26.848 54.844 1.00 41.89 87 HIS A O 1
#

Solvent-accessible surface area: 5730 Å² total; per-residue (Å²): 164,73,14,8,43,0,17,9,111,122,43,37,133,86,73,38,123,131,68,63,15,85,9,103,69,6,77,39,0,0,72,36,0,0,69,124,40,51,30,184,107,16,124,13,90,23,95,61,82,68,50,144,87,131,11,44,3,29,3,11,1,61,41,81,78,174,74,42,117,186,61,103,50,73,36,39,120,38,2,51,0,68,103,65,163,116,228

B-factor: mean 13.71, std 9.22, range [3.15, 55.4]

Nearest PDB structures (foldseek):
  8hek-assembly1_A  TM=1.012E+00  e=6.406E-17  Pseudomonas phage JBD88a
  7kix-assembly1_A  TM=7.823E-01  e=4.173E-11  Pseudomonas phage JBD16C
  5iw9-assembly1_B  TM=5.018E-01  e=9.792E+00  Tequatrovirus T4
  5jpq-assembly1_c  TM=3.733E-01  e=3.795E+00  Thermochaetoides thermophila